Protein AF-A0A7J7DX41-F1 (afdb_monomer_lite)

Radius of gyration: 15.78 Å; chains: 1; bounding box: 41×34×35 Å

pLDDT: mean 80.32, std 19.98, range [25.97, 95.38]

Sequence (107 aa):
MVFSSTKAVAGSVFCSNEDSRAAVLAANARFYNSFREGDLAVIQTISPKGDNCCCVHPGASGVIGYDNVMESWTKGSSGGAQFVTNVFEKINGQLFICVHHASPVDL

Organism: Tripterygium wilfordii (NCBI:txid458696)

Foldseek 3Di:
DDDDDDDDDDDDDDCPPVNVVVQVVVLVVQVVVCLVVVPLVSLLVQADAFFLAWEAAAPDDIFTGSVRVSVVSVVPGDDADWDWDFDWDQDPNHIHGSYIYIYHDDD

Structure (mmCIF, N/CA/C/O backbone):
data_AF-A0A7J7DX41-F1
#
_entry.id   AF-A0A7J7DX41-F1
#
loop_
_atom_site.group_PDB
_atom_site.id
_atom_site.type_symbol
_atom_site.label_atom_id
_atom_site.label_alt_id
_atom_site.label_comp_id
_atom_site.label_asym_id
_atom_site.label_entity_id
_atom_site.label_seq_id
_atom_site.pdbx_PDB_ins_code
_atom_site.Cartn_x
_atom_site.Cartn_y
_atom_site.Cartn_z
_atom_site.occupancy
_atom_site.B_iso_or_equiv
_atom_site.auth_seq_id
_atom_site.auth_comp_id
_atom_site.auth_asym_id
_atom_site.auth_atom_id
_atom_site.pdbx_PDB_model_num
ATOM 1 N N . MET A 1 1 ? -1.405 -7.265 16.111 1.00 30.33 1 MET A N 1
ATOM 2 C CA . MET A 1 1 ? -1.123 -8.534 15.403 1.00 30.33 1 MET A CA 1
ATOM 3 C C . MET A 1 1 ? -2.264 -9.486 15.736 1.00 30.33 1 MET A C 1
ATOM 5 O O . MET A 1 1 ? -2.455 -9.740 16.916 1.00 30.33 1 MET A O 1
ATOM 9 N N . VAL A 1 2 ? -3.100 -9.894 14.776 1.00 29.56 2 VAL A N 1
ATOM 10 C CA . VAL A 1 2 ? -4.297 -10.714 15.067 1.00 29.56 2 VAL A CA 1
ATOM 11 C C . VAL A 1 2 ? -4.121 -12.103 14.449 1.00 29.56 2 VAL A C 1
ATOM 13 O O . VAL A 1 2 ? -3.973 -12.218 13.237 1.00 29.56 2 VAL A O 1
ATOM 16 N N . PHE A 1 3 ? -4.118 -13.133 15.302 1.00 29.23 3 PHE A N 1
ATOM 17 C CA . PHE A 1 3 ? -4.139 -14.564 14.964 1.00 29.23 3 PHE A CA 1
ATOM 18 C C . PHE A 1 3 ? -5.532 -15.155 15.285 1.00 29.23 3 PHE A C 1
ATOM 20 O O . PHE A 1 3 ? -6.221 -14.665 16.176 1.00 29.23 3 PHE A O 1
ATOM 27 N N . SER A 1 4 ? -5.956 -16.187 14.543 1.00 56.94 4 SER A N 1
ATOM 28 C CA . SER A 1 4 ? -7.325 -16.749 14.513 1.00 56.94 4 SER A CA 1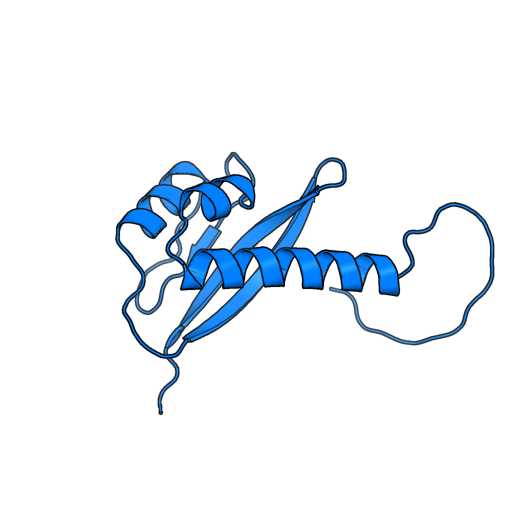
ATOM 29 C C . SER A 1 4 ? -7.543 -17.957 15.444 1.00 56.94 4 SER A C 1
ATOM 31 O O . SER A 1 4 ? -6.698 -18.847 15.477 1.00 56.94 4 SER A O 1
ATOM 33 N N . SER A 1 5 ? -8.719 -18.050 16.092 1.00 31.42 5 SER A N 1
ATOM 34 C CA . SER A 1 5 ? -9.419 -19.305 16.457 1.00 31.42 5 SER A CA 1
ATOM 35 C C . SER A 1 5 ? -10.903 -19.029 16.804 1.00 31.42 5 SER A C 1
ATOM 37 O O . SER A 1 5 ? -11.231 -17.959 17.312 1.00 31.42 5 SER A O 1
ATOM 39 N N . THR A 1 6 ? -11.816 -19.958 16.493 1.00 49.38 6 THR A N 1
ATOM 40 C CA . THR A 1 6 ? -13.289 -19.769 16.446 1.00 49.38 6 THR A CA 1
ATOM 41 C C . THR A 1 6 ? -14.059 -20.252 17.691 1.00 49.38 6 THR A C 1
ATOM 43 O O . THR A 1 6 ? -13.878 -21.402 18.084 1.00 49.38 6 THR A O 1
ATOM 46 N N . LYS A 1 7 ? -15.036 -19.463 18.190 1.00 25.97 7 LYS A N 1
ATOM 47 C CA . LYS A 1 7 ? -16.404 -19.888 18.614 1.00 25.97 7 LYS A CA 1
ATOM 48 C C . LYS A 1 7 ? -17.299 -18.651 18.855 1.00 25.97 7 LYS A C 1
ATOM 50 O O . LYS A 1 7 ? -16.848 -17.685 19.456 1.00 25.97 7 LYS A O 1
ATOM 55 N N . ALA A 1 8 ? -18.543 -18.677 18.371 1.00 38.66 8 ALA A N 1
ATOM 56 C CA . ALA A 1 8 ? -19.472 -17.537 18.351 1.00 38.66 8 ALA A CA 1
ATOM 57 C C . ALA A 1 8 ? -20.403 -17.468 19.579 1.00 38.66 8 ALA A C 1
ATOM 59 O O . ALA A 1 8 ? -20.905 -18.509 20.000 1.00 38.66 8 ALA A O 1
ATOM 60 N N . VAL A 1 9 ? -20.708 -16.251 20.063 1.00 30.17 9 VAL A N 1
ATOM 61 C CA . VAL A 1 9 ? -21.932 -15.887 20.817 1.00 30.17 9 VAL A CA 1
ATOM 62 C C . VAL A 1 9 ? -22.333 -14.437 20.477 1.00 30.17 9 VAL A C 1
ATOM 64 O O . VAL A 1 9 ? -21.480 -13.593 20.220 1.00 30.17 9 VAL A O 1
ATOM 67 N N . ALA A 1 10 ? -23.646 -14.200 20.425 1.00 35.88 10 ALA A N 1
ATOM 68 C CA . ALA A 1 10 ? -24.358 -13.036 19.903 1.00 35.88 10 ALA A CA 1
ATOM 69 C C . ALA A 1 10 ? -24.359 -11.772 20.793 1.00 35.88 10 ALA A C 1
ATOM 71 O O . ALA A 1 10 ? -24.354 -11.870 22.017 1.00 35.88 10 ALA A O 1
ATOM 72 N N . GLY A 1 11 ? -24.526 -10.606 20.147 1.00 31.36 11 GLY A N 1
ATOM 73 C CA . GLY A 1 11 ? -25.082 -9.383 20.744 1.00 31.36 11 GLY A CA 1
ATOM 74 C C . GLY A 1 11 ? -24.277 -8.098 20.496 1.00 31.36 11 GLY A C 1
ATOM 75 O O . GLY A 1 11 ? -23.166 -7.968 20.992 1.00 31.36 11 GLY A O 1
ATOM 76 N N . SER A 1 12 ? -24.921 -7.109 19.855 1.00 33.16 12 SER A N 1
ATOM 77 C CA . SER A 1 12 ? -24.482 -5.705 19.664 1.00 33.16 12 SER A CA 1
ATOM 78 C C . SER A 1 12 ? -23.409 -5.492 18.587 1.00 33.16 12 SER A C 1
ATOM 80 O O . SER A 1 12 ? -22.466 -6.261 18.514 1.00 33.16 12 SER A O 1
ATOM 82 N N . VAL A 1 13 ? -23.582 -4.460 17.746 1.00 41.72 13 VAL A N 1
ATOM 83 C CA . VAL A 1 13 ? -22.770 -4.054 16.570 1.00 41.72 13 VAL A CA 1
ATOM 84 C C . VAL A 1 13 ? -21.258 -4.309 16.738 1.00 41.72 13 VAL A C 1
ATOM 86 O O . VAL A 1 13 ? -20.480 -3.419 17.063 1.00 41.72 13 VAL A O 1
ATOM 89 N N . PHE A 1 14 ? -20.837 -5.543 16.485 1.00 39.47 14 PHE A N 1
ATOM 90 C CA . PHE A 1 14 ? -19.457 -5.957 16.293 1.00 39.47 14 PHE A CA 1
ATOM 91 C C . PHE A 1 14 ? -19.312 -6.113 14.782 1.00 39.47 14 PHE A C 1
ATOM 93 O O . PHE A 1 14 ? -19.996 -6.952 14.199 1.00 39.47 14 PHE A O 1
ATOM 100 N N . CYS A 1 15 ? -18.457 -5.318 14.124 1.00 43.06 15 CYS A N 1
ATOM 101 C CA . CYS A 1 15 ? -17.965 -5.727 12.804 1.00 43.06 15 CYS A CA 1
ATOM 102 C C . CYS A 1 15 ? -17.339 -7.099 13.026 1.00 43.06 15 CYS A C 1
ATOM 104 O O . CYS A 1 15 ? -16.358 -7.204 13.769 1.00 43.06 15 CYS A O 1
ATOM 106 N N . SER A 1 16 ? -17.943 -8.151 12.480 1.00 51.03 16 SER A N 1
ATOM 107 C CA . SER A 1 16 ? -17.420 -9.492 12.682 1.00 51.03 16 SER A CA 1
ATOM 108 C C . SER A 1 16 ? -15.973 -9.533 12.180 1.00 51.03 16 SER A C 1
ATOM 110 O O . SER A 1 16 ? -15.545 -8.714 11.357 1.00 51.03 16 SER A O 1
ATOM 112 N N . ASN A 1 17 ? -15.174 -10.469 12.688 1.00 60.91 17 ASN A N 1
ATOM 113 C CA . ASN A 1 17 ? -13.819 -10.658 12.174 1.00 60.91 17 ASN A CA 1
ATOM 114 C C . ASN A 1 17 ? -13.836 -10.895 10.644 1.00 60.91 17 ASN A C 1
ATOM 116 O O . ASN A 1 17 ? -12.899 -10.509 9.952 1.00 60.91 17 ASN A O 1
ATOM 120 N N . GLU A 1 18 ? -14.940 -11.444 10.122 1.00 63.00 18 GLU A N 1
ATOM 121 C CA . GLU A 1 18 ? -15.202 -11.633 8.694 1.00 63.00 18 GLU A CA 1
ATOM 122 C C . GLU A 1 18 ? -15.502 -10.315 7.962 1.00 63.00 18 GLU A C 1
ATOM 124 O O . GLU A 1 18 ? -14.898 -10.066 6.924 1.00 63.00 18 GLU A O 1
ATOM 129 N N . ASP A 1 19 ? -16.333 -9.422 8.515 1.00 71.12 19 ASP A N 1
ATOM 130 C CA . ASP A 1 19 ? -16.573 -8.084 7.936 1.00 71.12 19 ASP A CA 1
ATOM 131 C C . ASP A 1 19 ? -15.296 -7.238 7.941 1.00 71.12 19 ASP A C 1
ATOM 133 O O . ASP A 1 19 ? -14.984 -6.533 6.981 1.00 71.12 19 ASP A O 1
ATOM 137 N N . SER A 1 20 ? -14.517 -7.338 9.020 1.00 78.69 20 SER A N 1
ATOM 138 C CA . SER A 1 20 ? -13.226 -6.658 9.148 1.00 78.69 20 SER A CA 1
ATOM 139 C C . SER A 1 20 ? -12.219 -7.194 8.128 1.00 78.69 20 SER A C 1
ATOM 141 O O . SER A 1 20 ? -11.529 -6.416 7.468 1.00 78.69 20 SER A O 1
ATOM 143 N N . ARG A 1 21 ? -12.173 -8.518 7.935 1.00 86.00 21 ARG A N 1
ATOM 144 C CA . ARG A 1 21 ? -11.361 -9.162 6.896 1.00 86.00 21 ARG A CA 1
ATOM 145 C C . ARG A 1 21 ? -11.818 -8.757 5.496 1.00 86.00 21 ARG A C 1
ATOM 147 O O . ARG A 1 21 ? -10.976 -8.412 4.670 1.00 86.00 21 ARG A O 1
ATOM 154 N N . ALA A 1 22 ? -13.121 -8.774 5.225 1.00 90.00 22 ALA A N 1
ATOM 155 C CA . ALA A 1 22 ? -13.692 -8.371 3.945 1.00 90.00 22 ALA A CA 1
ATOM 156 C C . ALA A 1 22 ? -13.357 -6.909 3.621 1.00 90.00 22 ALA A C 1
ATOM 158 O O . ALA A 1 22 ? -12.952 -6.611 2.500 1.00 90.00 22 ALA A O 1
ATOM 159 N N . ALA A 1 23 ? -13.428 -6.014 4.611 1.00 90.12 23 ALA A N 1
ATOM 160 C CA . ALA A 1 23 ? -13.041 -4.616 4.454 1.00 90.12 23 ALA A CA 1
ATOM 161 C C . ALA A 1 23 ? -11.552 -4.461 4.098 1.00 90.12 23 ALA A C 1
ATOM 163 O O . ALA A 1 23 ? -11.217 -3.703 3.187 1.00 90.12 23 ALA A O 1
ATOM 164 N 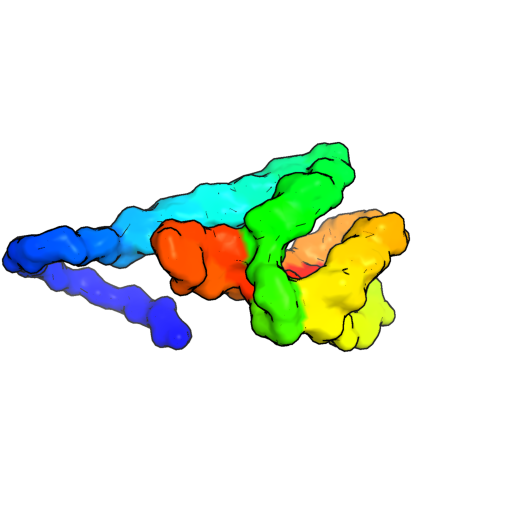N . VAL A 1 24 ? -10.660 -5.206 4.764 1.00 90.75 24 VAL A N 1
ATOM 165 C CA . VAL A 1 24 ? -9.219 -5.200 4.445 1.00 90.75 24 VAL A CA 1
ATOM 166 C C . VAL A 1 24 ? -8.959 -5.746 3.041 1.00 90.75 24 VAL A C 1
ATOM 168 O O . VAL A 1 24 ? -8.198 -5.146 2.284 1.00 90.75 24 VAL A O 1
ATOM 171 N N . LEU A 1 25 ? -9.621 -6.839 2.653 1.00 92.94 25 LEU A N 1
ATOM 172 C CA . LEU A 1 25 ? -9.504 -7.398 1.304 1.00 92.94 25 LEU A CA 1
ATOM 173 C C . LEU A 1 25 ? -10.008 -6.421 0.235 1.00 92.94 25 LEU A C 1
ATOM 175 O O . LEU A 1 25 ? -9.352 -6.262 -0.792 1.00 92.94 25 LEU A O 1
ATOM 179 N N . ALA A 1 26 ? -11.120 -5.730 0.487 1.00 94.31 26 ALA A N 1
ATOM 180 C CA . ALA A 1 26 ? -11.654 -4.713 -0.414 1.00 94.31 26 ALA A CA 1
ATOM 181 C C . ALA A 1 26 ? -10.704 -3.511 -0.553 1.00 94.31 26 ALA A C 1
ATOM 183 O O . ALA A 1 26 ? -10.448 -3.051 -1.667 1.00 94.31 26 ALA A O 1
ATOM 184 N N . ALA A 1 27 ? -10.125 -3.033 0.554 1.00 93.38 27 ALA A N 1
ATOM 185 C CA . ALA A 1 27 ? -9.130 -1.960 0.531 1.00 93.38 27 ALA A CA 1
ATOM 186 C C . ALA A 1 27 ? -7.867 -2.370 -0.248 1.00 93.38 27 ALA A C 1
ATOM 188 O O . ALA A 1 27 ? -7.356 -1.601 -1.063 1.00 93.38 27 ALA A O 1
ATOM 189 N N . ASN A 1 28 ? -7.405 -3.608 -0.062 1.00 94.56 28 ASN A N 1
ATOM 190 C CA . ASN A 1 28 ? -6.259 -4.151 -0.784 1.00 94.56 28 ASN A CA 1
ATOM 191 C C . ASN A 1 28 ? -6.544 -4.335 -2.284 1.00 94.56 28 ASN A C 1
ATOM 193 O O . ASN A 1 28 ? -5.704 -4.011 -3.120 1.00 94.56 28 ASN A O 1
ATOM 197 N N . ALA A 1 29 ? -7.746 -4.792 -2.644 1.00 94.81 29 ALA A N 1
ATOM 198 C CA . ALA A 1 29 ? -8.173 -4.883 -4.038 1.00 94.81 29 ALA A CA 1
ATOM 199 C C . ALA A 1 29 ? -8.196 -3.502 -4.711 1.00 94.81 29 ALA A C 1
ATOM 201 O O . ALA A 1 29 ? -7.720 -3.365 -5.837 1.00 94.81 29 ALA A O 1
ATOM 202 N N . ARG A 1 30 ? -8.676 -2.469 -4.004 1.00 94.81 30 ARG A N 1
ATOM 203 C CA . ARG A 1 30 ? -8.666 -1.086 -4.499 1.00 94.81 30 ARG A CA 1
ATOM 204 C C . ARG A 1 30 ? -7.249 -0.611 -4.824 1.00 94.81 30 ARG A C 1
ATOM 206 O O . ARG A 1 30 ? -7.046 -0.066 -5.900 1.00 94.81 30 ARG A O 1
ATOM 213 N N . PHE A 1 31 ? -6.278 -0.884 -3.951 1.00 93.62 31 PHE A N 1
ATOM 214 C CA . PHE A 1 31 ? -4.868 -0.598 -4.230 1.00 93.62 31 PHE A CA 1
ATOM 215 C C . PHE A 1 31 ? -4.374 -1.292 -5.500 1.00 93.62 31 PHE A C 1
ATOM 217 O O . PHE A 1 31 ? -3.864 -0.626 -6.394 1.00 93.62 31 PHE A O 1
ATOM 224 N N . TYR A 1 32 ? -4.547 -2.613 -5.612 1.00 92.06 32 TYR A N 1
ATOM 225 C CA . TYR A 1 32 ? -4.018 -3.352 -6.760 1.00 92.06 32 TYR A CA 1
ATOM 226 C C . TYR A 1 32 ? -4.690 -2.981 -8.084 1.00 92.06 32 TYR A C 1
ATOM 228 O O . TYR A 1 32 ? -4.031 -3.021 -9.121 1.00 92.06 32 TYR A O 1
ATOM 236 N N . ASN A 1 33 ? -5.977 -2.632 -8.070 1.00 93.38 33 ASN A N 1
ATOM 237 C CA . ASN A 1 33 ? -6.665 -2.140 -9.262 1.00 93.38 33 ASN A CA 1
ATOM 238 C C . ASN A 1 33 ? -6.023 -0.833 -9.741 1.00 93.38 33 ASN A C 1
ATOM 240 O O . ASN A 1 33 ? -5.549 -0.766 -10.871 1.00 93.38 33 ASN A O 1
ATOM 244 N N . SER A 1 34 ? -5.895 0.147 -8.846 1.00 91.38 34 SER A N 1
ATOM 245 C CA . SER A 1 34 ? -5.294 1.443 -9.166 1.00 91.38 34 SER A CA 1
ATOM 246 C C . SER A 1 34 ? -3.817 1.345 -9.525 1.00 91.38 34 SER A C 1
ATOM 248 O O . SER A 1 34 ? -3.368 2.015 -10.447 1.00 91.38 34 SER A O 1
ATOM 250 N N . PHE A 1 35 ? -3.065 0.467 -8.859 1.00 89.06 35 PHE A N 1
ATOM 251 C CA . PHE A 1 35 ? -1.663 0.217 -9.180 1.00 89.06 35 PHE A CA 1
ATOM 252 C C . PHE A 1 35 ? -1.490 -0.341 -10.601 1.00 89.06 35 PHE A C 1
ATOM 254 O O . PHE A 1 35 ? -0.614 0.116 -11.328 1.00 89.06 35 PHE A O 1
ATOM 261 N N . ARG A 1 36 ? -2.345 -1.282 -11.032 1.00 86.94 36 ARG A N 1
ATOM 262 C CA . ARG A 1 36 ? -2.308 -1.824 -12.406 1.00 86.94 36 ARG A CA 1
ATOM 263 C C . ARG A 1 36 ? -2.721 -0.803 -13.464 1.00 86.94 36 ARG A C 1
ATOM 265 O O . ARG A 1 36 ? -2.214 -0.858 -14.578 1.00 86.94 36 ARG A O 1
ATOM 272 N N . GLU A 1 37 ? -3.641 0.092 -13.125 1.00 89.12 37 GLU A N 1
ATOM 273 C CA . GLU A 1 37 ? -4.132 1.144 -14.023 1.00 89.12 37 GLU A CA 1
ATOM 274 C C . GLU A 1 37 ? -3.221 2.383 -14.047 1.00 89.12 37 GLU A C 1
ATOM 276 O O . GLU A 1 37 ? -3.369 3.237 -14.917 1.00 89.12 37 GLU A O 1
ATOM 281 N N . GLY A 1 38 ? -2.270 2.488 -13.112 1.00 88.19 38 GLY A N 1
ATOM 282 C CA . GLY A 1 38 ? -1.447 3.685 -12.934 1.00 88.19 38 GLY A CA 1
ATOM 283 C C . GLY A 1 38 ? -2.217 4.876 -12.349 1.00 88.19 38 GLY A C 1
ATOM 284 O O . GLY A 1 38 ? -1.779 6.018 -12.490 1.00 88.19 38 GLY A O 1
ATOM 285 N N . ASP A 1 39 ? -3.357 4.638 -11.692 1.00 92.94 39 ASP A N 1
ATOM 286 C CA . ASP A 1 39 ? -4.197 5.687 -11.109 1.00 92.94 39 ASP A CA 1
ATOM 287 C C . ASP A 1 39 ? -3.635 6.157 -9.758 1.00 92.94 39 ASP A C 1
ATOM 289 O O . ASP A 1 39 ? -4.021 5.704 -8.672 1.00 92.94 39 ASP A O 1
ATOM 293 N N . LEU A 1 40 ? -2.703 7.108 -9.835 1.00 91.31 40 LEU A N 1
ATOM 294 C CA . LEU A 1 40 ? -2.091 7.729 -8.662 1.00 91.31 40 LEU A CA 1
ATOM 295 C C . LEU A 1 40 ? -3.086 8.552 -7.831 1.00 91.31 40 LEU A C 1
ATOM 297 O O . LEU A 1 40 ? -2.860 8.732 -6.633 1.00 91.31 40 LEU A O 1
ATOM 301 N N . ALA A 1 41 ? -4.188 9.030 -8.419 1.00 94.12 41 ALA A N 1
ATOM 302 C CA . ALA A 1 41 ? -5.194 9.781 -7.673 1.00 94.12 41 ALA A CA 1
ATOM 303 C C . ALA A 1 41 ? -5.894 8.871 -6.658 1.00 94.12 41 ALA A C 1
ATOM 305 O O . ALA A 1 41 ? -6.122 9.271 -5.513 1.00 94.12 41 ALA A O 1
ATOM 306 N N . VAL A 1 42 ? -6.159 7.611 -7.017 1.00 93.88 42 VAL A N 1
ATOM 307 C CA . VAL A 1 42 ? -6.688 6.650 -6.044 1.00 93.88 42 VAL A CA 1
ATOM 308 C C . VAL A 1 42 ? -5.653 6.308 -4.978 1.00 93.88 42 VAL A C 1
ATOM 310 O O . VAL A 1 42 ? -6.027 6.299 -3.803 1.00 93.88 42 VAL A O 1
ATOM 313 N N . ILE A 1 43 ? -4.378 6.110 -5.336 1.00 92.25 43 ILE A N 1
ATOM 314 C CA . ILE A 1 43 ? -3.301 5.866 -4.355 1.00 92.25 43 ILE A CA 1
ATOM 315 C C . ILE A 1 43 ? -3.255 6.991 -3.306 1.00 92.25 43 ILE A C 1
ATOM 317 O O . ILE A 1 43 ? -3.269 6.720 -2.106 1.00 92.25 43 ILE A O 1
ATOM 321 N N . GLN A 1 44 ? -3.355 8.251 -3.737 1.00 94.06 44 GLN A N 1
ATOM 322 C CA . GLN A 1 44 ? -3.447 9.410 -2.839 1.00 94.06 44 GLN A CA 1
ATOM 323 C C . GLN A 1 44 ? -4.661 9.367 -1.899 1.00 94.06 44 GLN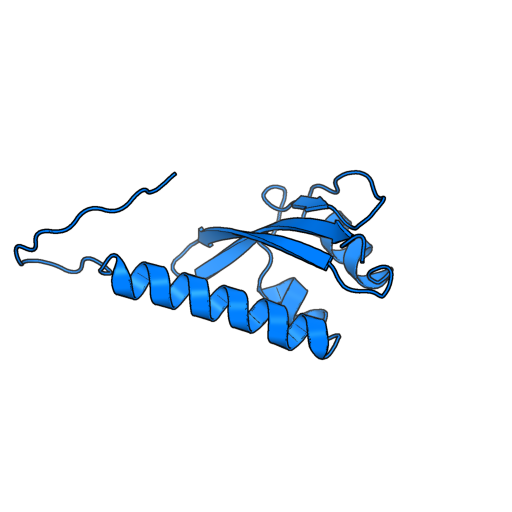 A C 1
ATOM 325 O O . GLN A 1 44 ? -4.577 9.827 -0.758 1.00 94.06 44 GLN A O 1
ATOM 330 N N . THR A 1 45 ? -5.802 8.850 -2.366 1.00 95.19 45 THR A N 1
ATOM 331 C CA . THR A 1 45 ? -7.044 8.785 -1.569 1.00 95.19 45 THR A CA 1
ATOM 332 C C . THR A 1 45 ? -7.048 7.661 -0.536 1.00 95.19 45 THR A C 1
ATOM 334 O O . THR A 1 45 ? -7.810 7.726 0.430 1.00 95.19 45 THR A O 1
ATOM 337 N N . ILE A 1 46 ? -6.227 6.627 -0.739 1.00 93.81 46 ILE A N 1
ATOM 338 C CA . ILE A 1 46 ? -6.139 5.464 0.152 1.00 93.81 46 ILE A CA 1
ATOM 339 C C . ILE A 1 46 ? -4.919 5.513 1.075 1.00 93.81 46 ILE A C 1
ATOM 341 O O . ILE A 1 46 ? -4.765 4.612 1.889 1.00 93.81 46 ILE A O 1
ATOM 345 N N . SER A 1 47 ? -4.084 6.548 1.004 1.00 94.31 47 SER A N 1
ATOM 346 C CA . SER A 1 47 ? -3.005 6.801 1.967 1.00 94.31 47 SER A CA 1
ATOM 347 C C . SER A 1 47 ? -3.445 7.801 3.045 1.00 94.31 47 SER A C 1
ATOM 349 O O . SER A 1 47 ? -4.122 8.785 2.725 1.00 94.31 47 SER A O 1
ATOM 351 N N . PRO A 1 48 ? -3.079 7.589 4.323 1.00 93.44 48 PRO A N 1
ATOM 352 C CA . PRO A 1 48 ? -3.411 8.524 5.386 1.00 93.44 48 PRO A CA 1
ATOM 353 C C . PRO A 1 48 ? -2.597 9.810 5.214 1.00 93.44 48 PRO A C 1
ATOM 355 O O . PRO A 1 48 ? -1.435 9.780 4.812 1.00 93.44 48 PRO A O 1
ATOM 358 N N . LYS A 1 49 ? -3.214 10.955 5.513 1.00 92.75 49 LYS A N 1
ATOM 359 C CA . LYS A 1 49 ? -2.530 12.255 5.491 1.00 92.75 49 LYS A CA 1
ATOM 360 C C . LYS A 1 49 ? -1.628 12.402 6.724 1.00 92.75 49 LYS A C 1
ATOM 362 O O . LYS A 1 49 ? -1.961 11.888 7.789 1.00 92.75 49 LYS A O 1
ATOM 367 N N . GLY A 1 50 ? -0.538 13.157 6.588 1.00 90.12 50 GLY A N 1
ATOM 368 C CA . GLY A 1 50 ? 0.424 13.409 7.666 1.00 90.12 50 GLY A CA 1
ATOM 369 C C . GLY A 1 50 ? 1.525 12.349 7.763 1.00 90.12 50 GLY A C 1
ATOM 370 O O . GLY A 1 50 ? 1.870 11.707 6.770 1.00 90.12 50 GLY A O 1
ATOM 371 N N . ASP A 1 51 ? 2.082 12.178 8.961 1.00 88.56 51 ASP A N 1
ATOM 372 C CA . ASP A 1 51 ? 3.330 11.426 9.167 1.00 88.56 51 ASP A CA 1
ATOM 373 C C . ASP A 1 51 ? 3.136 9.909 9.325 1.00 88.56 51 ASP A C 1
ATOM 375 O O . ASP A 1 51 ? 4.090 9.142 9.211 1.00 88.56 51 ASP A O 1
ATOM 379 N N . ASN A 1 52 ? 1.893 9.449 9.502 1.00 83.44 52 ASN A N 1
ATOM 380 C CA . ASN A 1 52 ? 1.544 8.032 9.678 1.00 83.44 52 ASN A CA 1
ATOM 381 C C . ASN A 1 52 ? 1.462 7.257 8.346 1.00 83.44 52 ASN A C 1
ATOM 383 O O . ASN A 1 52 ? 0.648 6.347 8.188 1.00 83.44 52 ASN A O 1
ATOM 387 N N . CYS A 1 53 ? 2.284 7.627 7.367 1.00 89.62 53 CYS A N 1
ATOM 388 C CA . CYS A 1 53 ? 2.360 6.969 6.068 1.00 89.62 53 CYS A CA 1
ATOM 389 C C . CYS A 1 53 ? 3.819 6.651 5.743 1.00 89.62 53 CYS A C 1
ATOM 391 O O . CYS A 1 53 ? 4.671 7.539 5.805 1.00 89.62 53 CYS A O 1
ATOM 393 N N . CYS A 1 54 ? 4.114 5.406 5.375 1.00 92.69 54 CYS A N 1
ATOM 394 C CA . CYS A 1 54 ? 5.428 5.025 4.884 1.00 92.69 54 CYS A CA 1
ATOM 395 C C . CYS A 1 54 ? 5.366 4.071 3.690 1.00 92.69 54 CYS A C 1
ATOM 397 O O . CYS A 1 54 ? 4.421 3.298 3.511 1.00 92.69 54 CYS A O 1
ATOM 399 N N . CYS A 1 55 ? 6.397 4.153 2.855 1.00 92.12 55 CYS A N 1
ATOM 400 C CA . CYS A 1 55 ? 6.510 3.390 1.625 1.00 92.12 55 CYS A CA 1
ATOM 401 C C . CYS A 1 55 ? 7.954 2.945 1.403 1.00 92.12 55 CYS A C 1
ATOM 403 O O . CYS A 1 55 ? 8.880 3.739 1.554 1.00 92.12 55 CYS A O 1
ATOM 405 N N . VAL A 1 56 ? 8.153 1.690 1.016 1.00 89.19 56 VAL A N 1
ATOM 406 C CA . VAL A 1 56 ? 9.451 1.155 0.595 1.00 89.19 56 VAL A CA 1
ATOM 407 C C . VAL A 1 56 ? 9.283 0.574 -0.802 1.00 89.19 56 VAL A C 1
ATOM 409 O O . VAL A 1 56 ? 8.547 -0.396 -0.981 1.00 89.19 56 VAL A O 1
ATOM 412 N N . HIS A 1 57 ? 9.950 1.186 -1.779 1.00 87.94 57 HIS A N 1
ATOM 413 C CA . HIS A 1 57 ? 9.983 0.705 -3.162 1.00 87.94 57 HIS A CA 1
ATOM 414 C C . HIS A 1 57 ? 11.158 -0.258 -3.376 1.00 87.94 57 HIS A C 1
ATOM 416 O O . HIS A 1 57 ? 12.159 -0.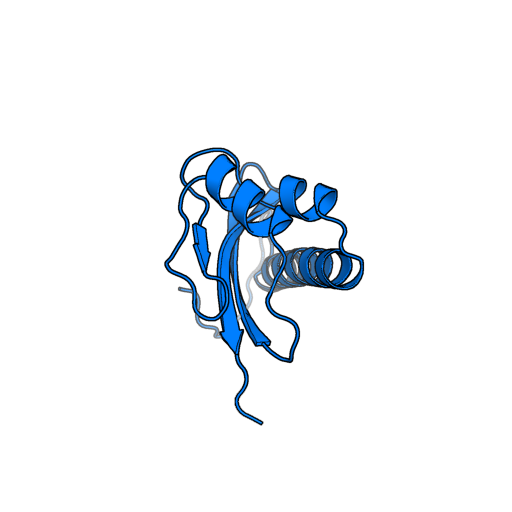160 -2.657 1.00 87.94 57 HIS A O 1
ATOM 422 N N . PRO A 1 58 ? 11.098 -1.149 -4.381 1.00 85.12 58 PRO A N 1
ATOM 423 C CA . PRO A 1 58 ? 12.178 -2.090 -4.655 1.00 85.12 58 PRO A CA 1
ATOM 424 C C . PRO A 1 58 ? 13.519 -1.377 -4.880 1.00 85.12 58 PRO A C 1
ATOM 426 O O . PRO A 1 58 ? 13.645 -0.528 -5.761 1.00 85.12 58 PRO A O 1
ATOM 429 N N . GLY A 1 59 ? 14.532 -1.736 -4.086 1.00 81.50 59 GLY A N 1
ATOM 430 C CA . GLY A 1 59 ? 15.881 -1.164 -4.184 1.00 81.50 59 GLY A CA 1
ATOM 431 C C . GLY A 1 59 ? 16.030 0.263 -3.639 1.00 81.50 59 GLY A C 1
ATOM 432 O O . GLY A 1 59 ? 17.094 0.857 -3.807 1.00 81.50 59 GLY A O 1
ATOM 433 N N . ALA A 1 60 ? 15.002 0.815 -2.987 1.00 81.69 60 ALA A N 1
ATOM 434 C CA . ALA A 1 60 ? 15.022 2.154 -2.407 1.00 81.69 60 ALA A CA 1
ATOM 435 C C . ALA A 1 60 ? 15.029 2.130 -0.869 1.00 81.69 60 ALA A C 1
ATOM 437 O O . ALA A 1 60 ? 14.587 1.175 -0.230 1.00 81.69 60 ALA A O 1
ATOM 438 N N . SER A 1 61 ? 15.494 3.228 -0.270 1.00 86.88 61 SER A N 1
ATOM 439 C CA . SER A 1 61 ? 15.315 3.492 1.161 1.00 86.88 61 SER A CA 1
ATOM 440 C C . SER A 1 61 ? 13.844 3.756 1.493 1.00 86.88 61 SER A C 1
ATOM 442 O O . SER A 1 61 ? 13.077 4.220 0.649 1.00 86.88 61 SER A O 1
ATOM 444 N N . GLY A 1 62 ? 13.460 3.507 2.747 1.00 89.62 62 GLY A N 1
ATOM 445 C CA . GLY A 1 62 ? 12.115 3.814 3.225 1.00 89.62 62 GLY A CA 1
ATOM 446 C C . GLY A 1 62 ? 11.797 5.309 3.182 1.00 89.62 62 GLY A C 1
ATOM 447 O O . GLY A 1 62 ? 12.608 6.146 3.576 1.00 89.62 62 GLY A O 1
ATOM 448 N N . VAL A 1 63 ? 10.592 5.618 2.717 1.00 94.00 63 VAL A N 1
ATOM 449 C CA . VAL A 1 63 ? 10.018 6.960 2.607 1.00 94.00 63 VAL A CA 1
ATOM 450 C C . VAL A 1 63 ? 8.958 7.124 3.689 1.00 94.00 63 VAL A C 1
ATOM 452 O O . VAL A 1 63 ? 8.138 6.228 3.881 1.00 94.00 63 VAL A O 1
ATOM 455 N N . ILE A 1 64 ? 8.970 8.253 4.398 1.00 93.81 64 ILE A N 1
ATOM 456 C CA . ILE A 1 64 ? 8.056 8.549 5.511 1.00 93.81 64 ILE A CA 1
ATOM 457 C C . ILE A 1 64 ? 7.372 9.896 5.262 1.00 93.81 64 ILE A C 1
ATOM 459 O O . ILE A 1 64 ? 8.005 10.837 4.775 1.00 93.81 64 ILE A O 1
ATOM 463 N N . GLY A 1 65 ? 6.097 9.979 5.632 1.00 94.25 65 GLY A N 1
ATOM 464 C CA . GLY A 1 65 ? 5.262 11.167 5.510 1.00 94.25 65 GLY A CA 1
ATOM 465 C C . GLY A 1 65 ? 4.523 11.217 4.178 1.00 94.25 65 GLY A C 1
ATOM 466 O O . GLY A 1 65 ? 5.077 10.892 3.128 1.00 94.25 65 GLY A O 1
ATOM 467 N N . TYR A 1 66 ? 3.256 11.629 4.229 1.00 94.81 66 TYR A N 1
ATOM 468 C CA . TYR A 1 66 ? 2.3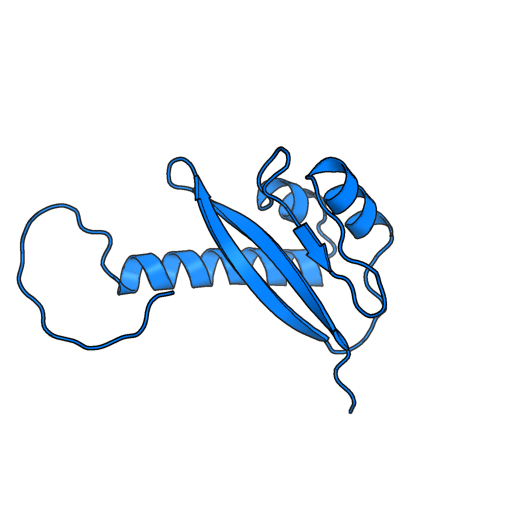40 11.605 3.087 1.00 94.81 66 TYR A CA 1
ATOM 469 C C . TYR A 1 66 ? 2.922 12.275 1.832 1.00 94.81 66 TYR A C 1
ATOM 471 O O . TYR A 1 66 ? 2.910 11.660 0.769 1.00 94.81 66 TYR A O 1
ATOM 479 N N . ASP A 1 67 ? 3.469 13.489 1.945 1.00 95.38 67 ASP A N 1
ATOM 480 C CA . ASP A 1 67 ? 3.960 14.242 0.782 1.00 95.38 67 ASP A CA 1
ATOM 481 C C . ASP A 1 67 ? 5.136 13.534 0.096 1.00 95.38 67 ASP A C 1
ATOM 483 O O . ASP A 1 67 ? 5.111 13.320 -1.118 1.00 95.38 67 ASP A O 1
ATOM 487 N N . ASN A 1 68 ? 6.114 13.072 0.881 1.00 94.44 68 ASN A N 1
ATOM 488 C CA . ASN A 1 68 ? 7.263 12.323 0.368 1.00 94.44 68 ASN A CA 1
ATOM 489 C C . ASN A 1 68 ? 6.826 10.988 -0.249 1.00 94.44 68 ASN A C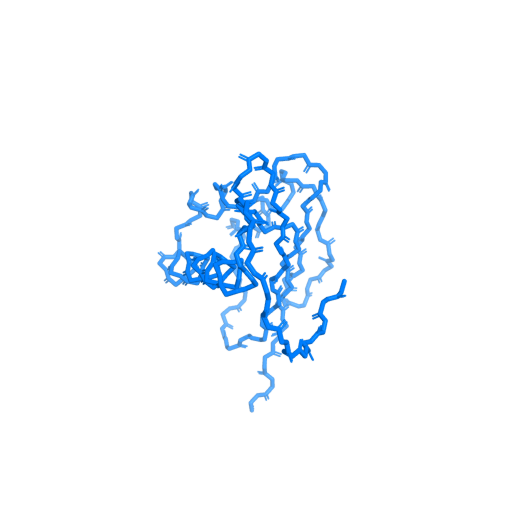 1
ATOM 491 O O . ASN A 1 68 ? 7.332 10.584 -1.298 1.00 94.44 68 ASN A O 1
ATOM 495 N N . VAL A 1 69 ? 5.875 10.292 0.388 1.00 94.62 69 VAL A N 1
ATOM 496 C CA . VAL A 1 69 ? 5.322 9.043 -0.146 1.00 94.62 69 VAL A CA 1
ATOM 497 C C . VAL A 1 69 ? 4.635 9.313 -1.484 1.00 94.62 69 VAL A C 1
ATOM 499 O O . VAL A 1 69 ? 4.923 8.602 -2.444 1.00 94.62 69 VAL A O 1
ATOM 502 N N . MET A 1 70 ? 3.805 10.351 -1.609 1.00 94.81 70 MET A N 1
ATOM 503 C CA . MET A 1 70 ? 3.161 10.691 -2.885 1.00 94.81 70 MET A CA 1
ATOM 504 C C . MET A 1 70 ? 4.165 11.073 -3.971 1.00 94.81 70 MET A C 1
ATOM 506 O O . MET A 1 70 ? 4.011 10.639 -5.112 1.00 94.81 70 MET A O 1
ATOM 510 N N . GLU A 1 71 ? 5.220 11.812 -3.628 1.00 93.44 71 GLU A N 1
ATOM 511 C CA . GLU A 1 71 ? 6.312 12.107 -4.559 1.00 93.44 71 GLU A CA 1
ATOM 512 C C . GLU A 1 71 ? 7.042 10.829 -5.008 1.00 93.44 71 GLU A C 1
ATOM 514 O O . GLU A 1 71 ? 7.436 10.702 -6.165 1.00 93.44 71 GLU A O 1
ATOM 519 N N . SER A 1 72 ? 7.202 9.840 -4.126 1.00 92.44 72 SER A N 1
ATOM 520 C CA . SER A 1 72 ? 7.819 8.564 -4.504 1.00 92.44 72 SER A CA 1
ATOM 521 C C . SER A 1 72 ? 6.991 7.793 -5.541 1.00 92.44 72 SER A C 1
ATOM 523 O O . SER A 1 72 ? 7.560 7.163 -6.428 1.00 92.44 72 SER A O 1
ATOM 525 N N . TRP A 1 73 ? 5.658 7.898 -5.491 1.00 90.75 73 TRP A N 1
ATOM 526 C CA . TRP A 1 73 ? 4.761 7.235 -6.441 1.00 90.75 73 TRP A CA 1
ATOM 527 C C . TRP A 1 73 ? 4.796 7.856 -7.843 1.00 90.75 73 TRP A C 1
ATOM 529 O O . TRP A 1 73 ? 4.606 7.138 -8.824 1.00 90.75 73 TRP A O 1
ATOM 539 N N . THR A 1 74 ? 5.080 9.158 -7.973 1.00 89.38 74 THR A N 1
ATOM 540 C CA . THR A 1 74 ? 5.194 9.811 -9.294 1.00 89.38 74 THR A CA 1
ATOM 541 C C . THR A 1 74 ? 6.463 9.411 -10.044 1.00 89.38 74 THR A C 1
ATOM 543 O O . THR A 1 74 ? 6.492 9.474 -11.271 1.00 89.38 74 THR A O 1
ATOM 546 N N . LYS A 1 75 ? 7.496 8.954 -9.323 1.00 84.00 75 LYS A N 1
ATOM 547 C CA . LYS A 1 75 ? 8.751 8.443 -9.901 1.00 84.00 75 LYS A CA 1
ATOM 548 C C . LYS A 1 75 ? 8.591 7.045 -10.517 1.00 84.00 75 LYS A C 1
ATOM 550 O O . LYS A 1 75 ? 9.455 6.624 -11.282 1.00 84.00 75 LYS A O 1
ATOM 555 N N . GLY A 1 76 ? 7.467 6.375 -10.246 1.00 70.38 76 GLY A N 1
ATOM 556 C CA . GLY A 1 76 ? 7.144 5.047 -10.758 1.00 70.38 76 GLY A CA 1
ATOM 557 C C . GLY A 1 76 ? 7.829 3.917 -9.986 1.00 70.38 76 GLY A C 1
ATOM 558 O O . GLY A 1 76 ? 8.827 4.113 -9.298 1.00 70.38 76 GLY A O 1
ATOM 559 N N . SER A 1 77 ? 7.271 2.712 -10.103 1.00 66.44 77 SER A N 1
ATOM 560 C CA . SER A 1 77 ? 7.877 1.488 -9.574 1.00 66.44 77 SER A CA 1
ATOM 561 C C . SER A 1 77 ? 8.771 0.863 -10.648 1.00 66.44 77 SER A C 1
ATOM 563 O O . SER A 1 77 ? 8.403 0.850 -11.826 1.00 66.44 77 SER A O 1
ATOM 565 N N . SER A 1 78 ? 9.948 0.362 -10.271 1.00 59.53 78 SER A N 1
ATOM 566 C CA . SER A 1 78 ? 10.810 -0.403 -11.175 1.00 59.53 78 SER A CA 1
ATOM 567 C C . SER A 1 78 ? 10.022 -1.619 -11.674 1.00 59.53 78 SER A C 1
ATOM 569 O O . SER A 1 78 ? 9.611 -2.472 -10.891 1.00 59.53 78 SER A O 1
ATOM 571 N N . GLY A 1 79 ? 9.708 -1.651 -12.972 1.00 65.44 79 GLY A N 1
ATOM 572 C CA . GLY A 1 79 ? 8.863 -2.695 -13.558 1.00 65.44 79 GLY A CA 1
ATOM 573 C C . GLY A 1 79 ? 9.346 -4.112 -13.216 1.00 65.44 79 GLY A C 1
ATOM 574 O O . GLY A 1 79 ? 10.537 -4.340 -13.027 1.00 65.44 79 GLY A O 1
ATOM 575 N N . GLY A 1 80 ? 8.418 -5.067 -13.136 1.00 75.31 80 GLY A N 1
ATOM 576 C CA . GLY A 1 80 ? 8.709 -6.461 -12.782 1.00 75.31 80 GLY A CA 1
ATOM 577 C C . GLY A 1 80 ? 7.739 -7.023 -11.743 1.00 75.31 80 GLY A C 1
ATOM 578 O O . GLY A 1 80 ? 6.891 -6.305 -11.213 1.00 75.31 80 GLY A O 1
ATOM 579 N N . ALA A 1 81 ? 7.843 -8.325 -11.465 1.00 81.69 81 ALA A N 1
ATOM 580 C CA . ALA A 1 81 ? 7.082 -8.962 -10.394 1.00 81.69 81 ALA A CA 1
ATOM 581 C C . ALA A 1 81 ? 7.635 -8.539 -9.023 1.00 81.69 81 ALA A C 1
ATOM 583 O O . ALA A 1 81 ? 8.850 -8.484 -8.826 1.00 81.69 81 ALA A O 1
ATOM 584 N N . GLN A 1 82 ? 6.743 -8.242 -8.076 1.00 84.44 82 GLN A N 1
ATOM 585 C CA . GLN A 1 82 ? 7.105 -7.738 -6.749 1.00 84.44 82 GLN A CA 1
ATOM 586 C C . GLN A 1 82 ? 6.325 -8.474 -5.657 1.00 84.44 82 GLN A C 1
ATOM 588 O O . GLN A 1 82 ? 5.127 -8.728 -5.805 1.00 84.44 82 GLN A O 1
ATOM 593 N N . PHE A 1 83 ? 6.991 -8.777 -4.541 1.00 87.88 83 PHE A N 1
ATOM 594 C CA . PHE A 1 83 ? 6.317 -9.128 -3.295 1.00 87.88 83 PHE A CA 1
ATOM 595 C C . PHE A 1 83 ? 5.859 -7.849 -2.613 1.00 87.88 83 PHE A C 1
ATOM 597 O O . PHE A 1 83 ? 6.678 -6.978 -2.332 1.00 87.88 83 PHE A O 1
ATOM 604 N N . VAL A 1 84 ? 4.560 -7.752 -2.332 1.00 90.56 84 VAL A N 1
ATOM 605 C CA . VAL A 1 84 ? 3.953 -6.551 -1.756 1.00 90.56 84 VAL A CA 1
ATOM 606 C C . VAL A 1 84 ? 3.289 -6.867 -0.420 1.00 90.56 84 VAL A C 1
ATOM 608 O O . VAL A 1 84 ? 2.445 -7.760 -0.324 1.00 90.56 84 VAL A O 1
ATOM 611 N N . THR A 1 85 ? 3.630 -6.077 0.595 1.00 90.69 85 THR A N 1
ATOM 612 C CA . THR A 1 85 ? 2.997 -6.083 1.917 1.00 90.69 85 THR A CA 1
ATOM 613 C C . THR A 1 85 ? 2.330 -4.733 2.160 1.00 90.69 85 THR A C 1
ATOM 615 O O . THR A 1 85 ? 3.005 -3.706 2.205 1.00 90.69 85 THR A O 1
ATOM 618 N N . ASN A 1 86 ? 1.010 -4.744 2.365 1.00 93.56 86 ASN A N 1
ATOM 619 C CA . ASN A 1 86 ? 0.221 -3.566 2.726 1.00 93.56 86 ASN A CA 1
ATOM 620 C C . ASN A 1 86 ? -0.303 -3.705 4.159 1.00 93.56 86 ASN A C 1
ATOM 622 O O . ASN A 1 86 ? -0.954 -4.701 4.491 1.00 93.56 86 ASN A O 1
ATOM 626 N N . VAL A 1 87 ? -0.062 -2.694 4.992 1.00 91.62 87 VAL A N 1
ATOM 627 C CA . VAL A 1 87 ? -0.655 -2.574 6.331 1.00 91.62 87 VAL A CA 1
ATOM 628 C C . VAL A 1 87 ? -1.688 -1.461 6.308 1.00 91.62 87 VAL A C 1
ATOM 630 O O . VAL A 1 87 ? -1.433 -0.376 5.784 1.00 91.62 87 VAL A O 1
ATOM 633 N N . PHE A 1 88 ? -2.854 -1.744 6.887 1.00 92.50 88 PHE A N 1
ATOM 634 C CA . PHE A 1 88 ? -3.981 -0.826 6.897 1.00 92.50 88 PHE A CA 1
ATOM 635 C C . PHE A 1 88 ? -4.268 -0.300 8.301 1.00 92.50 88 PHE A C 1
ATOM 637 O O . PHE A 1 88 ? -4.309 -1.067 9.264 1.00 92.50 88 PHE A O 1
ATOM 644 N N . GLU A 1 89 ? -4.551 0.994 8.390 1.00 89.25 89 GLU A N 1
ATOM 645 C CA . GLU A 1 89 ? -5.089 1.658 9.573 1.00 89.25 89 GLU A CA 1
ATOM 646 C C . GLU A 1 89 ? -6.531 2.100 9.297 1.00 89.25 89 GLU A C 1
ATOM 648 O O . GLU A 1 89 ? -6.841 2.609 8.218 1.00 89.25 89 GLU A O 1
ATOM 653 N N . LYS A 1 90 ? -7.433 1.896 10.264 1.00 90.44 90 LYS A N 1
ATOM 654 C CA . LYS A 1 90 ? -8.825 2.349 10.164 1.00 90.44 90 LYS A CA 1
ATOM 655 C C . LYS A 1 90 ? -8.981 3.696 10.866 1.00 90.44 90 LYS A C 1
ATOM 657 O O . LYS A 1 90 ? -8.973 3.745 12.091 1.00 90.44 90 LYS A O 1
ATOM 662 N N . ILE A 1 91 ? -9.195 4.761 10.100 1.00 87.56 91 ILE A N 1
ATOM 663 C CA . ILE A 1 91 ? -9.386 6.129 10.597 1.00 87.56 91 ILE A CA 1
ATOM 664 C C . ILE A 1 91 ? -10.825 6.544 10.282 1.00 87.56 91 ILE A C 1
ATOM 666 O O . ILE A 1 91 ? -11.246 6.511 9.127 1.00 87.56 91 ILE A O 1
ATOM 670 N N . ASN A 1 92 ? -11.609 6.894 11.308 1.00 89.19 92 ASN A N 1
ATOM 671 C CA . ASN A 1 92 ? -13.007 7.339 11.171 1.00 89.19 92 ASN A CA 1
ATOM 672 C C . ASN A 1 92 ? -13.896 6.411 10.315 1.00 89.19 92 ASN A C 1
ATOM 674 O O . ASN A 1 92 ? -14.768 6.865 9.582 1.00 89.19 92 ASN A O 1
ATOM 678 N N . GLY A 1 93 ? -13.672 5.096 10.390 1.00 86.50 93 GLY A N 1
ATOM 679 C CA . GLY A 1 93 ? -14.455 4.111 9.638 1.00 86.50 93 GLY A CA 1
ATOM 680 C C . GLY A 1 93 ? -13.858 3.690 8.292 1.00 86.50 93 GLY A C 1
ATOM 681 O O . GLY A 1 93 ? -14.246 2.637 7.788 1.00 86.50 93 GLY A O 1
ATOM 682 N N . GLN A 1 94 ? -12.883 4.426 7.756 1.00 90.12 94 GLN A N 1
ATOM 683 C CA . GLN A 1 94 ? -12.240 4.147 6.470 1.00 90.12 94 GLN A CA 1
ATOM 684 C C . GLN A 1 94 ? -10.852 3.523 6.662 1.00 90.12 94 GLN A C 1
ATOM 686 O O . GLN A 1 94 ? -10.115 3.909 7.563 1.00 90.12 94 GLN A O 1
ATOM 691 N N . LEU A 1 95 ? -10.499 2.551 5.815 1.00 93.25 95 LEU A N 1
ATOM 692 C CA . LEU A 1 95 ? -9.169 1.938 5.796 1.00 93.25 95 LEU A CA 1
ATOM 693 C C . LEU A 1 95 ? -8.222 2.714 4.880 1.00 93.25 95 LEU A C 1
ATOM 695 O O . LEU A 1 95 ? -8.570 3.017 3.737 1.00 93.25 95 LEU A O 1
ATOM 699 N N . PHE A 1 96 ? -7.018 2.963 5.383 1.00 93.88 96 PHE A N 1
ATOM 700 C CA . PHE A 1 96 ? -5.925 3.615 4.675 1.00 93.88 96 PHE A CA 1
ATOM 701 C C . PHE A 1 96 ? -4.660 2.764 4.759 1.00 93.88 96 PHE A C 1
ATOM 703 O O . PHE A 1 96 ? -4.429 2.110 5.772 1.00 93.88 96 PHE A O 1
ATOM 710 N N . ILE A 1 97 ? -3.829 2.781 3.722 1.00 93.94 97 ILE A N 1
ATOM 711 C CA . ILE A 1 97 ? -2.527 2.111 3.691 1.00 93.94 97 ILE A CA 1
ATOM 712 C C . ILE A 1 97 ? -1.516 2.991 4.419 1.00 93.94 97 ILE A C 1
ATOM 714 O O . ILE A 1 97 ? -1.045 3.987 3.870 1.00 93.94 97 ILE A O 1
ATOM 718 N N . CYS A 1 98 ? -1.189 2.625 5.655 1.00 92.25 98 CYS A N 1
ATOM 719 C CA . CYS A 1 98 ? -0.190 3.329 6.455 1.00 92.25 98 CYS A CA 1
ATOM 720 C C . CYS A 1 98 ? 1.232 2.815 6.195 1.00 92.25 98 CYS A C 1
ATOM 722 O O . CYS A 1 98 ? 2.181 3.577 6.337 1.00 92.25 98 CYS A O 1
ATOM 724 N N . VAL A 1 99 ? 1.380 1.559 5.757 1.00 91.50 99 VAL A N 1
ATOM 725 C CA . VAL A 1 99 ? 2.666 0.979 5.340 1.00 91.50 99 VAL A CA 1
ATOM 726 C C . VAL A 1 99 ? 2.489 0.259 4.011 1.00 91.50 99 VAL A C 1
ATOM 728 O O . VAL A 1 99 ? 1.669 -0.656 3.909 1.00 91.50 99 VAL A O 1
ATOM 731 N N . HIS A 1 100 ? 3.292 0.638 3.022 1.00 93.81 100 HIS A N 1
ATOM 732 C CA . HIS A 1 100 ? 3.483 -0.105 1.781 1.00 93.81 100 HIS A CA 1
ATOM 733 C C . HIS A 1 100 ? 4.935 -0.579 1.689 1.00 93.81 100 HIS A C 1
ATOM 735 O O . HIS A 1 100 ? 5.862 0.213 1.842 1.00 93.81 100 HIS A O 1
ATOM 741 N N . HIS A 1 101 ? 5.153 -1.859 1.422 1.00 91.12 101 HIS A N 1
ATOM 742 C CA . HIS A 1 101 ? 6.483 -2.390 1.144 1.00 91.12 101 HIS A CA 1
ATOM 743 C C . HIS A 1 101 ? 6.433 -3.271 -0.093 1.00 91.12 101 HIS A C 1
ATOM 745 O O . HIS A 1 101 ? 5.628 -4.202 -0.141 1.00 91.12 101 HIS A O 1
ATOM 751 N N . ALA A 1 102 ? 7.330 -3.013 -1.038 1.00 90.00 102 ALA A N 1
ATOM 752 C CA . ALA A 1 102 ? 7.527 -3.819 -2.226 1.00 90.00 102 ALA A CA 1
ATOM 753 C C . ALA A 1 102 ? 8.999 -4.229 -2.367 1.00 90.00 102 ALA A C 1
ATOM 755 O O . ALA A 1 102 ? 9.904 -3.401 -2.267 1.00 90.00 102 ALA A O 1
ATOM 756 N N . SER A 1 103 ? 9.241 -5.511 -2.630 1.00 85.06 103 SER A N 1
ATOM 757 C CA . SER A 1 103 ? 10.567 -6.053 -2.946 1.00 85.06 103 SER A CA 1
ATOM 758 C C . SER A 1 103 ? 10.519 -6.835 -4.258 1.00 85.06 103 SER A C 1
ATOM 760 O O . SER A 1 103 ? 9.465 -7.388 -4.584 1.00 85.06 103 SER A O 1
ATOM 762 N N . PRO A 1 104 ? 11.622 -6.904 -5.023 1.00 84.12 104 PRO A N 1
ATOM 763 C CA . PRO A 1 104 ? 11.634 -7.676 -6.259 1.00 84.12 104 PRO A CA 1
ATOM 764 C C . PRO A 1 104 ? 11.393 -9.163 -5.968 1.00 84.12 104 PRO A C 1
ATOM 766 O O . PRO A 1 104 ? 11.724 -9.660 -4.888 1.00 84.12 104 PRO A O 1
ATOM 769 N N . VAL A 1 105 ? 10.790 -9.862 -6.928 1.00 81.56 105 VAL A N 1
ATOM 770 C CA . VAL A 1 105 ? 10.792 -11.327 -6.965 1.00 81.56 105 VAL A CA 1
ATOM 771 C C . VAL A 1 105 ? 11.972 -11.749 -7.830 1.00 81.56 105 VAL A C 1
ATOM 773 O O . VAL A 1 105 ? 11.995 -11.433 -9.019 1.00 81.56 105 VAL A O 1
ATOM 776 N N . ASP A 1 106 ? 12.922 -12.470 -7.246 1.00 72.69 106 ASP A N 1
ATOM 777 C CA . ASP A 1 106 ? 13.946 -13.164 -8.022 1.00 72.69 106 ASP A CA 1
ATOM 778 C C . ASP A 1 106 ? 13.277 -14.384 -8.679 1.00 72.69 106 ASP A C 1
ATOM 780 O O . ASP A 1 106 ? 12.857 -15.314 -7.982 1.00 72.69 106 ASP A O 1
ATOM 784 N N . LEU A 1 107 ? 13.093 -14.334 -10.002 1.00 58.38 107 LEU A N 1
ATOM 785 C CA . LEU A 1 107 ? 12.587 -15.442 -10.824 1.00 58.38 107 LEU A CA 1
ATOM 786 C C . LEU A 1 107 ? 13.732 -16.150 -11.548 1.00 58.38 107 LEU A C 1
ATOM 788 O O . LEU A 1 107 ? 14.623 -15.439 -12.067 1.00 58.38 107 LEU A O 1
#

Secondary structure (DSSP, 8-state):
-----------S----HHHHHHHHHHHHHHHHHHHHHT-HHHHHHHSPSSSS-EEE-TTS--EESHHHHHHHHHT---SS-EEEEEEEEEETTEEEEEEEEEEE---

InterPro domains:
  IPR032710 NTF2-like domain superfamily [SSF54427] (19-105)
  IPR037401 SnoaL-like domain [PF13474] (24-76)